Protein AF-A0A6A6X223-F1 (afdb_monomer)

Secondary structure (DSSP, 8-state):
---TTHHHHHHHHHHHHHHHHHHHHHHTTS----SPPTTTSPP---TTS-------------

Organism: NCBI:txid1314802

Radius of gyration: 27.12 Å; Cα contacts (8 Å, |Δi|>4): 2; chains: 1; bounding box: 59×36×65 Å

pLDDT: mean 71.04, std 18.0, range [41.0, 97.69]

Solvent-accessible surface area (backbone atoms only — not comparable to full-atom values): 4306 Å² total; per-residue (Å²): 133,83,67,84,60,54,65,58,52,51,50,50,53,52,52,51,50,52,51,52,52,53,50,52,61,67,63,60,76,63,77,78,70,59,83,69,53,83,86,73,4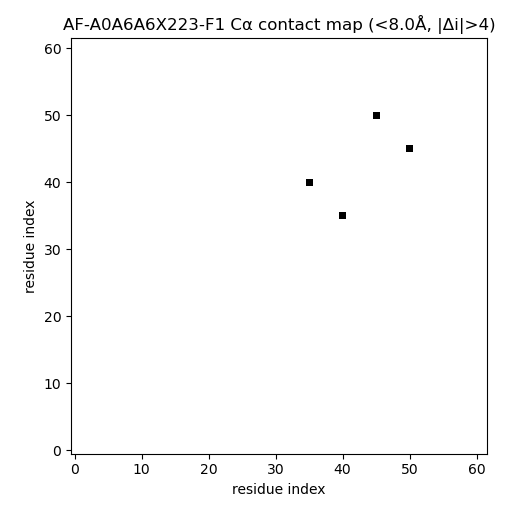5,78,77,80,76,67,96,71,88,77,76,84,78,78,80,75,83,75,84,75,84,132

Sequence (62 aa):
MRHPAAPTLVAALLGLLLAVLVWNRWRREGHHEGNPHPDDVPAWVDEDGEGEAGDSMDGEEQ

Foldseek 3Di:
DPPPCVVVVVVVVVVVVVVVVVVCVVPVPPPCPDPPDPVRDDPPPPPDDDDDDPPPPPPDDD

Mean predicted aligned error: 17.6 Å

Structure (mmCIF, N/CA/C/O backbone):
data_AF-A0A6A6X223-F1
#
_entry.id   AF-A0A6A6X223-F1
#
loop_
_atom_site.group_PDB
_atom_site.id
_atom_site.type_symbol
_atom_site.label_atom_id
_atom_site.label_alt_id
_atom_site.label_comp_id
_atom_site.label_asym_id
_atom_site.label_entity_id
_atom_site.label_seq_id
_atom_site.pdbx_PDB_ins_code
_atom_site.Cartn_x
_atom_site.Cartn_y
_atom_site.Cartn_z
_atom_site.occupancy
_atom_site.B_iso_or_equiv
_atom_site.auth_seq_id
_atom_site.auth_comp_id
_atom_site.auth_asym_id
_atom_site.auth_atom_id
_atom_site.pdbx_PDB_model_num
ATOM 1 N N . MET A 1 1 ? -4.840 -4.778 29.994 1.00 56.78 1 MET A N 1
ATOM 2 C CA . MET A 1 1 ? -5.868 -4.005 29.261 1.00 56.78 1 MET A CA 1
ATOM 3 C C . MET A 1 1 ? -5.589 -4.188 27.778 1.00 56.78 1 MET A C 1
ATOM 5 O O . MET A 1 1 ? -4.470 -3.936 27.357 1.00 56.78 1 MET A O 1
ATOM 9 N N . ARG A 1 2 ? -6.528 -4.760 27.017 1.00 73.06 2 ARG A N 1
ATOM 10 C CA . ARG A 1 2 ? -6.343 -5.043 25.583 1.00 73.06 2 ARG A CA 1
ATOM 11 C C . ARG A 1 2 ? -6.449 -3.700 24.863 1.00 73.06 2 ARG A C 1
ATOM 13 O O . ARG A 1 2 ? -7.473 -3.046 25.028 1.00 73.06 2 ARG A O 1
ATOM 20 N N . HIS A 1 3 ? -5.409 -3.253 24.160 1.00 66.38 3 HIS A N 1
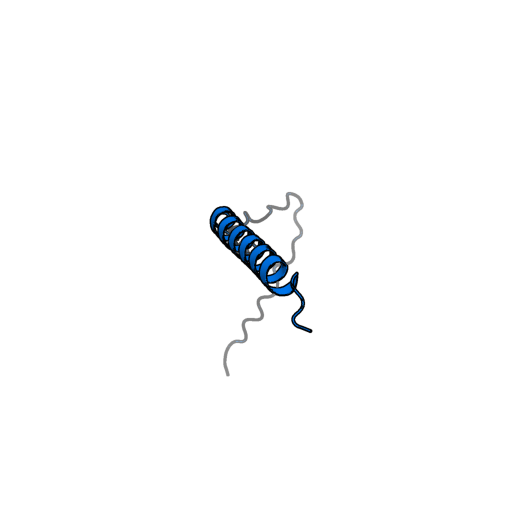ATOM 21 C CA . HIS A 1 3 ? -5.462 -1.976 23.444 1.00 66.38 3 HIS A CA 1
ATOM 22 C C . HIS A 1 3 ? -6.567 -2.044 22.377 1.00 66.38 3 HIS A C 1
ATOM 24 O O . HIS A 1 3 ? -6.426 -2.814 21.425 1.00 66.38 3 HIS A O 1
ATOM 30 N N . PRO A 1 4 ? -7.653 -1.258 22.495 1.00 71.38 4 PRO A N 1
ATOM 31 C CA . PRO A 1 4 ? -8.779 -1.336 21.562 1.00 71.38 4 PRO A CA 1
ATOM 32 C C . PRO A 1 4 ? -8.407 -0.856 20.150 1.00 71.38 4 PRO A C 1
ATOM 34 O O . PRO A 1 4 ? -9.071 -1.213 19.186 1.00 71.38 4 PRO A O 1
ATOM 37 N N . ALA A 1 5 ? -7.320 -0.088 20.023 1.00 74.38 5 ALA A N 1
ATOM 38 C CA . ALA A 1 5 ? -6.814 0.444 18.758 1.00 74.38 5 ALA A CA 1
ATOM 39 C C . ALA A 1 5 ? -5.828 -0.488 18.025 1.00 74.38 5 ALA A C 1
ATOM 41 O O . ALA A 1 5 ? -5.487 -0.238 16.873 1.00 74.38 5 ALA A O 1
ATOM 42 N N . ALA A 1 6 ? -5.352 -1.562 18.666 1.00 79.88 6 ALA A N 1
ATOM 43 C CA . ALA A 1 6 ? -4.427 -2.500 18.031 1.00 79.88 6 ALA A CA 1
ATOM 44 C C . ALA A 1 6 ? -5.001 -3.170 16.760 1.00 79.88 6 ALA A C 1
ATOM 46 O O . ALA A 1 6 ? -4.310 -3.167 15.743 1.00 79.88 6 ALA A O 1
ATOM 47 N N . PRO A 1 7 ? -6.244 -3.700 16.743 1.00 86.56 7 PRO A N 1
ATOM 48 C CA . PRO A 1 7 ? -6.761 -4.380 15.553 1.00 86.56 7 PRO A CA 1
ATOM 49 C C . PRO A 1 7 ? -6.997 -3.433 14.368 1.00 86.56 7 PRO A C 1
ATOM 51 O O . PRO A 1 7 ? -6.779 -3.822 13.224 1.00 86.56 7 PRO A O 1
ATOM 54 N N . THR A 1 8 ? -7.398 -2.185 14.620 1.00 90.50 8 THR A N 1
ATOM 55 C CA . THR A 1 8 ? -7.641 -1.198 13.556 1.00 90.50 8 THR A CA 1
ATOM 56 C C . THR A 1 8 ? -6.342 -0.721 12.919 1.00 90.50 8 THR A C 1
ATOM 58 O O . THR A 1 8 ? -6.263 -0.631 11.696 1.00 90.50 8 THR A O 1
ATOM 61 N N . LEU A 1 9 ? -5.302 -0.486 13.725 1.00 91.38 9 LEU A N 1
ATOM 62 C CA . LEU A 1 9 ? -3.966 -0.155 13.225 1.00 91.38 9 LEU A CA 1
ATOM 63 C C . LEU A 1 9 ? -3.395 -1.285 12.370 1.00 91.38 9 LEU A C 1
ATOM 65 O O . LEU A 1 9 ? -2.903 -1.031 11.274 1.00 91.38 9 LEU A O 1
ATOM 69 N N . VAL A 1 10 ? -3.507 -2.532 12.831 1.00 92.38 10 VAL A N 1
ATOM 70 C CA . VAL A 1 10 ? -3.046 -3.698 12.064 1.00 92.38 10 VAL A CA 1
ATOM 71 C C . VAL A 1 10 ? -3.783 -3.794 10.727 1.00 92.38 10 VAL A C 1
ATOM 73 O O . VAL A 1 10 ? -3.140 -3.958 9.693 1.00 92.38 10 VAL A O 1
ATOM 76 N N . ALA A 1 11 ? -5.108 -3.630 10.717 1.00 94.31 11 ALA A N 1
ATOM 77 C CA . ALA A 1 11 ? -5.889 -3.651 9.482 1.00 94.31 11 ALA A CA 1
ATOM 78 C C . ALA A 1 11 ? -5.482 -2.529 8.509 1.00 94.31 11 ALA A C 1
ATOM 80 O O . ALA A 1 11 ? -5.333 -2.780 7.313 1.00 94.31 11 ALA A O 1
ATOM 81 N N . ALA A 1 12 ? -5.245 -1.314 9.012 1.00 95.75 12 ALA A N 1
ATOM 82 C CA . ALA A 1 12 ? -4.799 -0.186 8.196 1.00 95.75 12 ALA A CA 1
ATOM 83 C C . ALA A 1 12 ? -3.409 -0.429 7.584 1.00 95.75 12 ALA A C 1
ATOM 85 O O . ALA A 1 12 ? -3.210 -0.195 6.393 1.00 95.75 12 ALA A O 1
ATOM 86 N N . LEU A 1 13 ? -2.466 -0.949 8.376 1.00 96.88 13 LEU A N 1
ATOM 87 C CA . LEU A 1 13 ? -1.116 -1.278 7.910 1.00 96.88 13 LEU A CA 1
ATOM 88 C C . LEU A 1 13 ? -1.133 -2.388 6.852 1.00 96.88 13 LEU A C 1
ATOM 90 O O . LEU A 1 13 ? -0.437 -2.281 5.844 1.00 96.88 13 LEU A O 1
ATOM 94 N N . LEU A 1 14 ? -1.954 -3.424 7.043 1.00 97.31 14 LEU A N 1
ATOM 95 C CA . LEU A 1 14 ? -2.118 -4.497 6.059 1.00 97.31 14 LEU A CA 1
ATOM 96 C C . LEU A 1 14 ? -2.769 -3.995 4.765 1.00 97.31 14 LEU A C 1
ATOM 98 O O . LEU A 1 14 ? -2.329 -4.364 3.677 1.00 97.31 14 LEU A O 1
ATOM 102 N N . GLY A 1 15 ? -3.774 -3.123 4.871 1.00 97.38 15 GLY A N 1
ATOM 103 C CA . GLY A 1 15 ? -4.390 -2.478 3.711 1.00 97.38 15 GLY A CA 1
ATOM 104 C C . GLY A 1 15 ? -3.387 -1.635 2.921 1.00 97.38 15 GLY A C 1
ATOM 105 O O . GLY A 1 15 ? -3.301 -1.761 1.699 1.00 97.38 15 GLY A O 1
ATOM 106 N N . LEU A 1 16 ? -2.573 -0.836 3.618 1.00 97.69 16 LEU A N 1
ATOM 107 C CA . LEU A 1 16 ? -1.509 -0.043 3.001 1.00 97.69 16 LEU A CA 1
ATOM 108 C C . LEU A 1 16 ? -0.469 -0.934 2.306 1.00 97.69 16 LEU A C 1
ATOM 110 O O . LEU A 1 16 ? -0.093 -0.665 1.167 1.00 97.69 16 LEU A O 1
ATOM 114 N N . LEU A 1 17 ? -0.035 -2.013 2.963 1.00 97.50 17 LEU A N 1
ATOM 115 C CA . LEU A 1 17 ? 0.924 -2.961 2.397 1.00 97.50 17 LEU A CA 1
ATOM 116 C C . LEU A 1 17 ? 0.402 -3.578 1.094 1.00 97.50 17 LEU A C 1
ATOM 118 O O . LEU A 1 17 ? 1.117 -3.598 0.093 1.00 97.50 17 LEU A O 1
ATOM 122 N N . LEU A 1 18 ? -0.851 -4.042 1.083 1.00 97.56 18 LEU A N 1
ATOM 123 C CA . LEU A 1 18 ? -1.472 -4.599 -0.120 1.00 97.56 18 LEU A CA 1
ATOM 124 C C . LEU A 1 18 ? -1.540 -3.571 -1.253 1.00 97.56 18 LEU A C 1
ATOM 126 O O . LEU A 1 18 ? -1.212 -3.905 -2.391 1.00 97.56 18 LEU A O 1
ATOM 130 N N . ALA A 1 19 ? -1.894 -2.320 -0.949 1.00 96.56 19 ALA A N 1
ATOM 131 C CA . ALA A 1 19 ? -1.925 -1.252 -1.943 1.00 96.56 19 ALA A CA 1
ATOM 132 C C . ALA A 1 19 ? -0.543 -1.017 -2.582 1.00 96.56 19 ALA A C 1
ATOM 134 O O . ALA A 1 19 ? -0.444 -0.930 -3.806 1.00 96.56 19 ALA A O 1
ATOM 135 N N . VAL A 1 20 ? 0.530 -0.990 -1.781 1.00 95.94 20 VAL A N 1
ATOM 136 C CA . VAL A 1 20 ? 1.911 -0.843 -2.279 1.00 95.94 20 VAL A CA 1
ATOM 137 C C . VAL A 1 20 ? 2.313 -2.016 -3.174 1.00 95.94 20 VAL A C 1
ATOM 139 O O . VAL A 1 20 ? 2.918 -1.810 -4.225 1.00 95.94 20 VAL A O 1
ATOM 142 N N . LEU A 1 21 ? 1.967 -3.247 -2.793 1.00 94.62 21 LEU A N 1
ATOM 143 C CA . LEU A 1 21 ? 2.288 -4.431 -3.593 1.00 94.62 21 LEU A CA 1
ATOM 144 C C . LEU A 1 21 ? 1.571 -4.417 -4.947 1.00 94.62 21 LEU A C 1
ATOM 146 O O . LEU A 1 21 ? 2.203 -4.684 -5.969 1.00 94.62 21 LEU A O 1
ATOM 150 N N . VAL A 1 22 ? 0.282 -4.072 -4.965 1.00 94.62 22 VAL A N 1
ATOM 151 C CA . VAL A 1 22 ? -0.506 -3.948 -6.203 1.00 94.62 22 VAL A CA 1
ATOM 152 C C . VAL A 1 22 ? 0.044 -2.829 -7.084 1.00 94.62 22 VAL A C 1
ATOM 154 O O . VAL A 1 22 ? 0.231 -3.022 -8.284 1.00 94.62 22 VAL A O 1
ATOM 157 N N . TRP A 1 23 ? 0.372 -1.683 -6.492 1.00 92.31 23 TRP A N 1
ATOM 158 C CA . TRP A 1 23 ? 0.961 -0.555 -7.206 1.00 92.31 23 TRP A CA 1
ATOM 159 C C . TRP A 1 23 ? 2.313 -0.897 -7.836 1.00 92.31 23 TRP A C 1
ATOM 161 O O . TRP A 1 23 ? 2.530 -0.649 -9.021 1.00 92.31 23 TRP A O 1
ATOM 171 N N . ASN A 1 24 ? 3.208 -1.526 -7.070 1.00 87.38 24 ASN A N 1
ATOM 172 C CA . ASN A 1 24 ? 4.507 -1.966 -7.573 1.00 87.38 24 ASN A CA 1
ATOM 173 C C . ASN A 1 24 ? 4.352 -3.021 -8.664 1.00 87.38 24 ASN A C 1
ATOM 175 O O . ASN A 1 24 ? 5.088 -2.992 -9.643 1.00 87.38 24 ASN A O 1
ATOM 179 N N . ARG A 1 25 ? 3.393 -3.943 -8.529 1.00 87.50 25 ARG A N 1
ATOM 180 C CA . ARG A 1 25 ? 3.095 -4.933 -9.569 1.00 87.50 25 ARG A CA 1
ATOM 181 C C . ARG A 1 25 ? 2.690 -4.254 -10.875 1.00 87.50 25 ARG A C 1
ATOM 183 O O . ARG A 1 25 ? 3.210 -4.641 -11.912 1.00 87.50 25 ARG A O 1
ATOM 190 N N . TRP A 1 26 ? 1.811 -3.255 -10.816 1.00 87.25 26 TRP A N 1
ATOM 191 C CA . TRP A 1 26 ? 1.359 -2.527 -12.002 1.00 87.25 26 TRP A CA 1
ATOM 192 C C . TRP A 1 26 ? 2.491 -1.707 -12.641 1.00 87.25 26 TRP A C 1
ATOM 194 O O . TRP A 1 26 ? 2.636 -1.686 -13.856 1.00 87.25 26 TRP A O 1
ATOM 204 N N . ARG A 1 27 ? 3.368 -1.083 -11.846 1.00 83.44 27 ARG A N 1
ATOM 205 C CA . ARG A 1 27 ? 4.495 -0.300 -12.386 1.00 83.44 27 ARG A CA 1
ATOM 206 C C . ARG A 1 27 ? 5.672 -1.121 -12.926 1.00 83.44 27 ARG A C 1
ATOM 208 O O . ARG A 1 27 ? 6.538 -0.549 -13.579 1.00 83.44 27 ARG A O 1
ATOM 215 N N . ARG A 1 28 ? 5.740 -2.430 -12.662 1.00 64.38 28 ARG A N 1
ATOM 216 C CA . ARG A 1 28 ? 6.873 -3.292 -13.062 1.00 64.38 28 ARG A CA 1
ATOM 217 C C . ARG A 1 28 ? 6.923 -3.644 -14.553 1.00 64.38 28 ARG A C 1
ATOM 219 O O . ARG A 1 28 ? 7.787 -4.415 -14.946 1.00 64.38 28 ARG A O 1
ATOM 226 N N . GLU A 1 29 ? 6.046 -3.077 -15.376 1.00 65.25 29 GLU A N 1
ATOM 227 C CA . GLU A 1 29 ? 6.065 -3.252 -16.837 1.00 65.25 29 GLU A CA 1
ATOM 228 C C . GLU A 1 29 ? 7.099 -2.357 -17.550 1.00 65.25 29 GLU A C 1
ATOM 230 O O . GLU A 1 29 ? 7.325 -2.506 -18.749 1.00 65.25 29 GLU A O 1
ATOM 235 N N . GLY A 1 30 ? 7.795 -1.477 -16.821 1.00 64.38 30 GLY A N 1
ATOM 236 C CA . GLY A 1 30 ? 9.013 -0.843 -17.319 1.00 64.38 30 GLY A CA 1
ATOM 237 C C . GLY A 1 30 ? 10.163 -1.841 -17.257 1.00 64.38 30 GLY A C 1
ATOM 238 O O . GLY A 1 30 ? 10.657 -2.131 -16.169 1.00 64.38 30 GLY A O 1
ATOM 239 N N . HIS A 1 31 ? 10.562 -2.385 -18.406 1.00 63.53 31 HIS A N 1
ATOM 240 C CA . HIS A 1 31 ? 11.780 -3.174 -18.525 1.00 63.53 31 HIS A CA 1
ATOM 241 C C . HIS A 1 31 ? 12.922 -2.346 -17.932 1.00 63.53 31 HIS A C 1
ATOM 243 O O . HIS A 1 31 ? 13.259 -1.282 -18.446 1.00 63.53 31 HIS A O 1
ATOM 249 N N . HIS A 1 32 ? 13.509 -2.816 -16.832 1.00 64.25 32 HIS A N 1
ATOM 250 C CA . HIS A 1 32 ? 14.878 -2.444 -16.522 1.00 64.25 32 HIS A CA 1
ATOM 251 C C . HIS A 1 32 ? 15.728 -3.180 -17.548 1.00 64.25 32 HIS A C 1
ATOM 253 O O . HIS A 1 32 ? 16.289 -4.237 -17.268 1.00 64.25 32 HIS A O 1
ATOM 259 N N . GLU A 1 33 ? 15.750 -2.641 -18.765 1.00 65.31 33 GLU A N 1
ATOM 260 C CA . GLU A 1 33 ? 16.951 -2.706 -19.574 1.00 65.31 33 GLU A CA 1
ATOM 261 C C . GLU A 1 33 ? 18.052 -2.296 -18.598 1.00 65.31 33 GLU A C 1
ATOM 263 O O . GLU A 1 33 ? 17.994 -1.224 -17.983 1.00 65.31 33 GLU A O 1
ATOM 268 N N . GLY A 1 34 ? 18.940 -3.240 -18.281 1.00 71.44 34 GLY A N 1
ATOM 269 C CA . GLY A 1 34 ? 20.111 -2.942 -17.474 1.00 71.44 34 GLY A CA 1
ATOM 270 C C . GLY A 1 34 ? 20.905 -1.824 -18.144 1.00 71.44 34 GLY A C 1
ATOM 271 O O . GLY A 1 34 ? 20.490 -1.261 -19.155 1.00 71.44 34 GLY A O 1
ATOM 272 N N . ASN A 1 35 ? 22.085 -1.507 -17.618 1.00 68.38 35 ASN A N 1
ATOM 273 C CA . ASN A 1 35 ? 23.023 -0.742 -18.433 1.00 68.38 35 ASN A CA 1
ATOM 274 C C . ASN A 1 35 ? 23.073 -1.407 -19.826 1.00 68.38 35 ASN A C 1
ATOM 276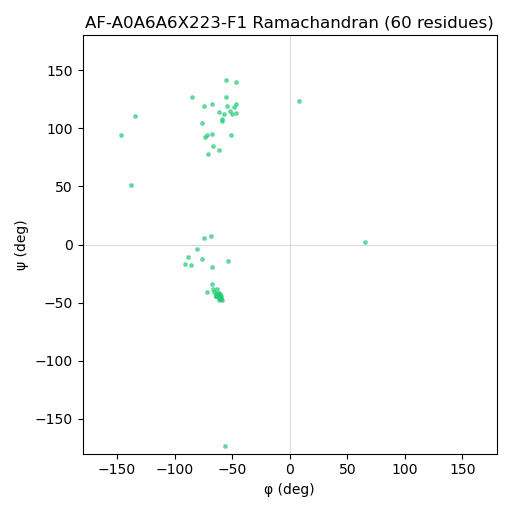 O O . ASN A 1 35 ? 23.315 -2.621 -19.845 1.00 68.38 35 ASN A O 1
ATOM 280 N N . PRO A 1 36 ? 22.743 -0.690 -20.923 1.00 73.75 36 PRO A N 1
ATOM 281 C CA . PRO A 1 36 ? 22.718 -1.273 -22.258 1.00 73.75 36 PRO A CA 1
ATOM 282 C C . PRO A 1 36 ? 24.000 -2.068 -22.453 1.00 73.75 36 PRO A C 1
ATOM 284 O O . PRO A 1 36 ? 25.057 -1.630 -21.968 1.00 73.75 36 PRO A O 1
ATOM 287 N N . HIS A 1 37 ? 23.922 -3.243 -23.083 1.00 70.06 37 HIS A N 1
ATOM 288 C CA . HIS A 1 37 ? 25.160 -3.931 -23.410 1.00 70.06 37 HIS A CA 1
ATOM 289 C C . HIS A 1 37 ? 26.002 -2.940 -24.229 1.00 70.06 37 HIS A C 1
ATOM 291 O O . HIS A 1 37 ? 25.435 -2.188 -25.024 1.00 70.06 37 HIS A O 1
ATOM 297 N N . PRO A 1 38 ? 27.326 -2.870 -24.048 1.00 67.88 38 PRO A N 1
ATOM 298 C CA . PRO A 1 38 ? 28.175 -2.024 -24.886 1.00 67.88 38 PRO A CA 1
ATOM 299 C C . PRO A 1 38 ? 28.013 -2.285 -26.399 1.00 67.88 38 PRO A C 1
ATOM 301 O O . PRO A 1 38 ? 28.411 -1.443 -27.192 1.00 67.88 38 PRO A O 1
ATOM 304 N N . ASP A 1 39 ? 27.375 -3.393 -26.791 1.00 70.25 39 ASP A N 1
ATOM 305 C CA . ASP A 1 39 ? 27.004 -3.705 -28.180 1.00 70.25 39 ASP A CA 1
ATOM 306 C C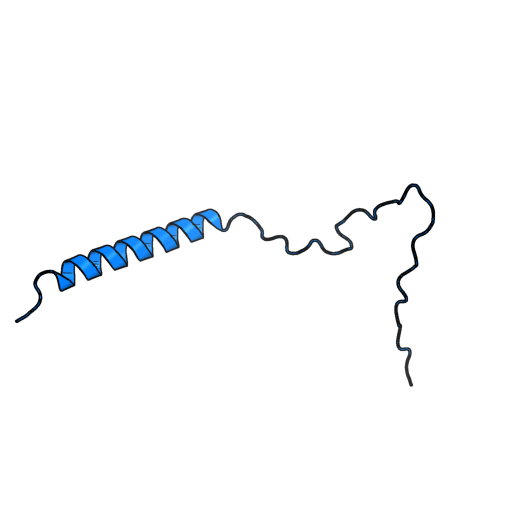 . ASP A 1 39 ? 25.653 -3.092 -28.619 1.00 70.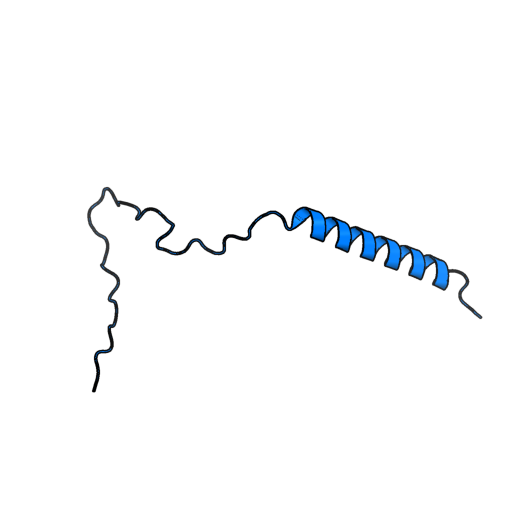25 39 ASP A C 1
ATOM 308 O O . ASP A 1 39 ? 25.377 -3.000 -29.814 1.00 70.25 39 ASP A O 1
ATOM 312 N N . ASP A 1 40 ? 24.804 -2.682 -27.668 1.00 68.50 40 ASP A N 1
ATOM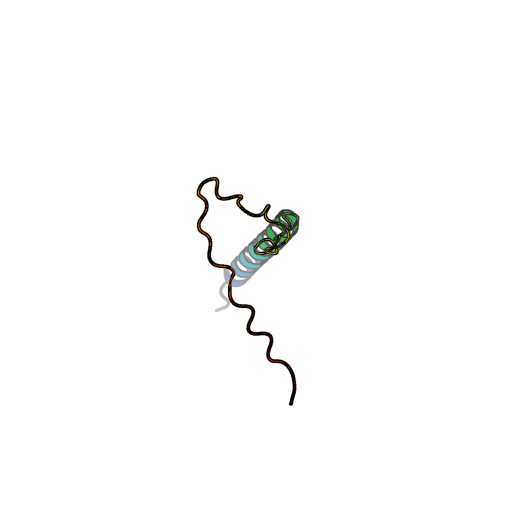 313 C CA . ASP A 1 40 ? 23.481 -2.075 -27.895 1.00 68.50 40 ASP A CA 1
ATOM 314 C C . ASP A 1 40 ? 23.545 -0.539 -27.978 1.00 68.50 40 ASP A C 1
AT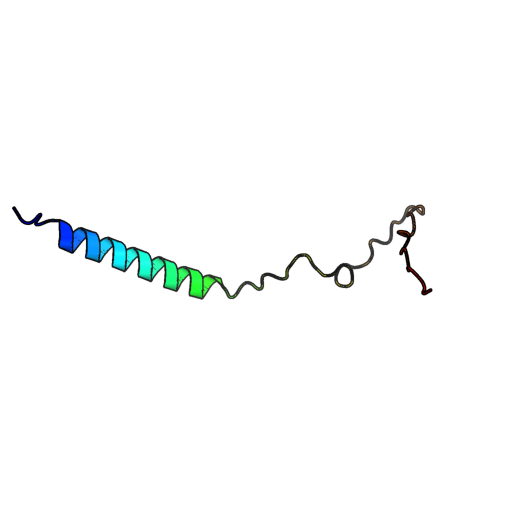OM 316 O O . ASP A 1 40 ? 22.602 0.107 -28.446 1.00 68.50 40 ASP A O 1
ATOM 320 N N . VAL A 1 41 ? 24.645 0.070 -27.518 1.00 65.12 41 VAL A N 1
ATOM 321 C CA . VAL A 1 41 ? 24.941 1.484 -27.775 1.00 65.12 41 VAL A CA 1
ATOM 322 C C . VAL A 1 41 ? 25.638 1.596 -29.130 1.00 65.12 41 VAL A C 1
ATOM 324 O O . VAL A 1 41 ? 26.640 0.917 -29.347 1.00 65.12 41 VAL A O 1
ATOM 327 N N . PRO A 1 42 ? 25.156 2.446 -30.059 1.00 69.62 42 PRO A N 1
ATOM 328 C CA . PRO A 1 42 ? 25.923 2.734 -31.260 1.00 69.62 42 PRO A CA 1
ATOM 329 C C . PRO A 1 42 ? 27.294 3.240 -30.815 1.00 69.62 42 PRO A C 1
ATOM 331 O O . PRO A 1 42 ? 27.362 4.152 -29.988 1.00 69.62 42 PRO A O 1
ATOM 334 N N . ALA A 1 43 ? 28.363 2.618 -31.324 1.00 62.44 43 ALA A N 1
ATOM 335 C CA . ALA A 1 43 ? 29.717 3.104 -31.115 1.00 62.44 43 ALA A CA 1
ATOM 336 C C . ALA A 1 43 ? 29.697 4.599 -31.425 1.00 62.44 43 ALA A C 1
ATOM 338 O O . ALA A 1 43 ? 29.306 4.996 -32.527 1.00 62.44 43 ALA A O 1
ATOM 339 N N . TRP A 1 44 ? 30.009 5.421 -30.424 1.00 57.88 44 TRP A N 1
ATOM 340 C CA . TRP A 1 44 ? 30.192 6.841 -30.645 1.00 57.88 44 TRP A CA 1
ATOM 341 C C . TRP A 1 44 ? 31.318 6.935 -31.665 1.00 57.88 44 TRP A C 1
ATOM 343 O O . TRP A 1 44 ? 32.458 6.575 -31.393 1.00 57.88 44 TRP A O 1
ATOM 353 N N . VAL A 1 45 ? 30.951 7.264 -32.901 1.00 57.94 45 VAL A N 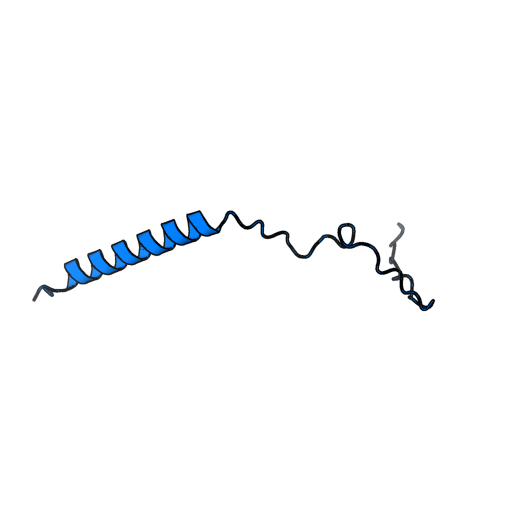1
ATOM 354 C CA . VAL A 1 45 ? 31.923 7.600 -33.925 1.00 57.94 45 VAL A CA 1
ATOM 355 C C . VAL A 1 45 ? 32.400 8.977 -33.512 1.00 57.94 45 VAL A C 1
ATOM 357 O O . VAL A 1 45 ? 31.741 9.972 -33.809 1.00 57.94 45 VAL A O 1
ATOM 360 N N . ASP A 1 46 ? 33.476 9.009 -32.736 1.00 49.00 46 ASP A N 1
ATOM 361 C CA . ASP A 1 46 ? 34.186 10.240 -32.437 1.00 49.00 46 ASP A CA 1
ATOM 362 C C . ASP A 1 46 ? 34.605 10.840 -33.791 1.00 49.00 46 ASP A C 1
ATOM 364 O O . ASP A 1 46 ? 35.402 10.264 -34.537 1.00 49.00 46 ASP A O 1
ATOM 368 N N . GLU A 1 47 ? 34.009 11.978 -34.158 1.00 57.66 47 GLU A N 1
ATOM 369 C CA . GLU A 1 47 ? 34.382 12.756 -35.352 1.00 57.66 47 GLU A CA 1
ATOM 370 C C . GLU A 1 47 ? 35.781 13.397 -35.215 1.00 57.66 47 GLU A C 1
ATOM 372 O O . GLU A 1 47 ? 36.222 14.152 -36.083 1.00 57.66 47 GLU A O 1
ATOM 377 N N . ASP A 1 48 ? 36.519 13.058 -34.163 1.00 52.22 48 ASP A N 1
ATOM 378 C CA . ASP A 1 48 ? 37.847 13.544 -33.830 1.00 52.22 48 ASP A CA 1
ATOM 379 C C . ASP A 1 48 ? 38.780 12.423 -33.335 1.00 52.22 48 ASP A C 1
ATOM 381 O O . ASP A 1 48 ? 39.476 12.547 -32.340 1.00 52.22 48 ASP A O 1
ATOM 385 N N . GLY A 1 49 ? 38.864 11.337 -34.105 1.00 47.53 49 GLY A N 1
ATOM 386 C CA . GLY A 1 49 ? 40.153 10.815 -34.577 1.00 47.53 49 GLY A CA 1
ATOM 387 C C . GLY A 1 49 ? 41.185 10.252 -33.592 1.00 47.53 49 GLY A C 1
ATOM 388 O O . GLY A 1 49 ? 42.237 9.854 -34.083 1.00 47.53 49 GLY A O 1
ATOM 389 N N . GLU A 1 50 ? 40.951 10.165 -32.282 1.00 55.72 50 GLU A N 1
ATOM 390 C CA . GLU A 1 50 ? 41.907 9.575 -31.328 1.00 55.72 50 GLU A CA 1
ATOM 391 C C . GLU A 1 50 ? 41.175 8.871 -30.170 1.00 55.72 50 GLU A C 1
ATOM 393 O O . GLU A 1 50 ? 40.815 9.485 -29.172 1.00 55.72 50 GLU A O 1
ATOM 398 N N . GLY A 1 51 ? 40.958 7.558 -30.298 1.00 41.00 51 GLY A N 1
ATOM 399 C CA . GLY A 1 51 ? 40.354 6.721 -29.259 1.00 41.00 51 GLY A CA 1
ATOM 400 C C . GLY A 1 51 ? 41.144 5.430 -29.093 1.00 41.00 51 GLY A C 1
ATOM 401 O O . GLY A 1 51 ? 41.181 4.599 -30.001 1.00 41.00 51 GLY A O 1
ATOM 402 N N . GLU A 1 52 ? 41.821 5.293 -27.954 1.00 51.53 52 GLU A N 1
ATOM 403 C CA . GLU A 1 52 ? 42.618 4.126 -27.584 1.00 51.53 52 GLU A CA 1
ATOM 404 C C . GLU A 1 52 ? 41.767 2.852 -27.663 1.00 51.53 52 GLU A C 1
ATOM 406 O O . GLU A 1 52 ? 40.763 2.706 -26.965 1.00 51.53 52 GLU A O 1
ATOM 411 N N . ALA A 1 53 ? 42.183 1.916 -28.521 1.00 54.59 53 ALA A N 1
ATOM 412 C CA . ALA A 1 53 ? 41.670 0.559 -28.502 1.00 54.59 53 ALA A CA 1
ATOM 413 C C . ALA A 1 53 ? 41.973 -0.018 -27.118 1.00 54.59 53 ALA A C 1
ATOM 415 O O . A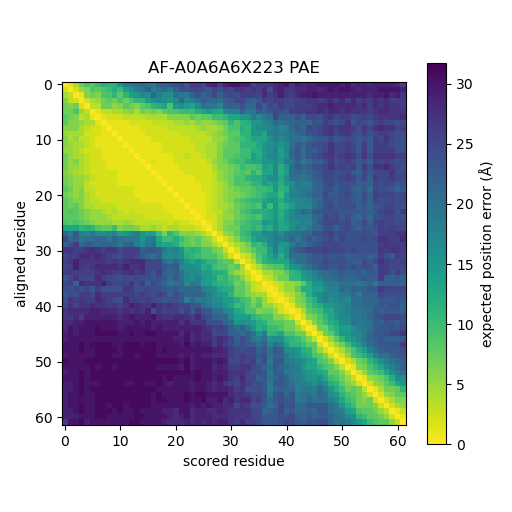LA A 1 53 ? 43.134 -0.257 -26.785 1.00 54.59 53 ALA A O 1
ATOM 416 N N . GLY A 1 54 ? 40.926 -0.171 -26.305 1.00 46.59 54 GLY A N 1
ATOM 417 C CA . GLY A 1 54 ? 40.998 -0.851 -25.024 1.00 46.59 54 GLY A CA 1
ATOM 418 C C . GLY A 1 54 ? 41.675 -2.197 -25.227 1.00 46.59 54 GLY A C 1
ATOM 419 O O . GLY A 1 54 ? 41.139 -3.063 -25.913 1.00 46.59 54 GLY A O 1
ATOM 420 N N . ASP A 1 55 ? 42.873 -2.302 -24.661 1.00 46.66 55 ASP A N 1
ATOM 421 C CA . ASP A 1 55 ? 43.700 -3.493 -24.561 1.00 46.66 55 ASP A CA 1
ATOM 422 C C . ASP A 1 55 ? 42.855 -4.634 -23.983 1.00 46.66 55 ASP A C 1
ATOM 424 O O . ASP A 1 55 ? 42.657 -4.756 -22.770 1.00 46.66 55 ASP A O 1
ATOM 428 N N . SER A 1 56 ? 42.281 -5.446 -24.868 1.00 52.59 56 SER A N 1
ATOM 429 C CA . SER A 1 56 ? 41.800 -6.766 -24.513 1.00 52.59 56 SER A CA 1
ATOM 430 C C . SER A 1 56 ? 43.039 -7.586 -24.181 1.00 52.59 56 SER A C 1
ATOM 432 O O . SER A 1 56 ? 43.700 -8.121 -25.069 1.00 52.59 56 SER A O 1
ATOM 434 N N . MET A 1 57 ? 43.372 -7.656 -22.889 1.00 47.78 57 MET A N 1
ATOM 435 C CA . MET A 1 57 ? 44.257 -8.683 -22.348 1.00 47.78 57 MET A CA 1
ATOM 436 C C . MET A 1 57 ? 43.609 -10.054 -22.580 1.00 47.78 57 MET A C 1
ATOM 438 O O . MET A 1 57 ? 42.985 -10.633 -21.688 1.00 47.78 57 MET A O 1
ATOM 442 N N . ASP A 1 58 ? 43.767 -10.563 -23.796 1.00 45.94 58 ASP A N 1
ATOM 443 C CA . ASP A 1 58 ? 43.604 -11.965 -24.132 1.00 45.94 58 ASP A CA 1
ATOM 444 C C . ASP A 1 58 ? 44.800 -12.706 -23.529 1.00 45.94 58 ASP A C 1
ATOM 446 O O . ASP A 1 58 ? 45.900 -12.764 -24.079 1.00 45.94 58 ASP A O 1
ATOM 450 N N . GLY A 1 59 ? 44.592 -13.223 -22.318 1.00 45.34 59 GLY A N 1
ATOM 451 C CA . GLY A 1 59 ? 45.475 -14.203 -21.706 1.00 45.34 59 GLY A CA 1
ATOM 452 C C . GLY A 1 59 ? 45.405 -15.512 -22.484 1.00 45.34 59 GLY A C 1
ATOM 453 O O . GLY A 1 59 ? 44.638 -16.404 -22.124 1.00 45.34 59 GLY A O 1
ATOM 454 N N . GLU A 1 60 ? 46.202 -15.608 -23.546 1.00 54.34 60 GLU A N 1
ATOM 455 C CA . GLU A 1 60 ? 46.501 -16.858 -24.233 1.00 54.34 60 GLU A CA 1
ATOM 456 C C . GLU A 1 60 ? 47.332 -17.780 -23.323 1.00 54.34 60 GLU A C 1
ATOM 458 O O . GLU A 1 60 ? 48.401 -17.433 -22.821 1.00 54.34 60 GLU A O 1
ATOM 463 N N . GLU A 1 61 ? 46.747 -18.950 -23.092 1.00 46.22 61 GLU A N 1
ATOM 464 C CA . GLU A 1 61 ? 47.309 -20.269 -22.797 1.00 46.22 61 GLU A CA 1
ATOM 465 C C . GLU A 1 61 ? 48.825 -20.397 -22.528 1.00 46.22 61 GLU A C 1
ATOM 467 O O . GLU A 1 61 ? 49.663 -20.157 -23.400 1.00 46.22 61 GLU A O 1
ATOM 472 N N . GLN A 1 62 ? 49.153 -20.951 -21.350 1.00 42.56 62 GLN A N 1
ATOM 473 C CA . GLN A 1 62 ? 50.118 -22.052 -21.173 1.00 42.56 62 GLN A CA 1
ATOM 474 C C . GLN A 1 62 ? 49.910 -22.771 -19.835 1.00 42.56 62 GLN A C 1
ATOM 476 O O . GLN A 1 62 ? 49.865 -22.087 -18.787 1.00 42.56 62 GLN A O 1
#